Protein AF-A0A7X7SLZ9-F1 (afdb_monomer_lite)

pLDDT: mean 95.93, std 3.53, range [76.62, 98.81]

Radius of gyration: 12.97 Å; chains: 1; bounding box: 34×22×33 Å

Foldseek 3Di:
DAEAEEEEEDCPPVNVVVQVCCVVCQVVCCVVPVYRYHYQAYADDPPDDDPPDDVVRYDVDLVVQLPPPSHQEYEYEPDDDPPRVVSCVSNVVSNHHYHYPD

Secondary structure (DSSP, 8-state):
--EEEEEEE--SHHHHHHHHHHHHTHHHHHHHHSSEEEEEEEE--TT---TTS-GGGEES-THHHHS-TTEEEEEE---SSTTHHHHHHHHHHTT-EEEE--

Structure (mmCIF, N/CA/C/O backbone):
data_AF-A0A7X7SLZ9-F1
#
_entry.id   AF-A0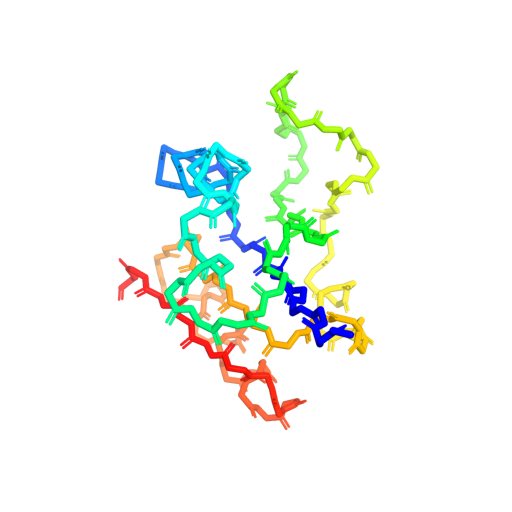A7X7SLZ9-F1
#
loop_
_atom_site.group_PDB
_atom_site.id
_atom_site.type_symbol
_atom_site.label_atom_id
_atom_site.label_alt_id
_atom_site.label_comp_id
_atom_site.label_asym_id
_atom_site.label_entity_id
_atom_site.label_seq_id
_atom_site.pdbx_PDB_ins_code
_atom_site.Cartn_x
_atom_site.Cartn_y
_atom_site.Cartn_z
_atom_site.occupancy
_atom_site.B_iso_or_equiv
_atom_site.auth_seq_id
_atom_site.auth_comp_id
_atom_site.auth_asym_id
_atom_site.auth_atom_id
_atom_site.pdbx_PDB_model_num
ATOM 1 N N . MET A 1 1 ? -17.673 -7.960 11.833 1.00 76.62 1 MET A N 1
ATOM 2 C CA . MET A 1 1 ? -17.260 -6.597 11.454 1.00 76.62 1 MET A CA 1
ATOM 3 C C . MET A 1 1 ? -16.524 -6.708 10.137 1.00 76.62 1 MET A C 1
ATOM 5 O O . MET A 1 1 ? -15.720 -7.623 10.003 1.00 76.62 1 MET A O 1
ATOM 9 N N . GLU A 1 2 ? -16.880 -5.891 9.154 1.00 92.06 2 GLU A N 1
ATOM 10 C CA . GLU A 1 2 ? -16.269 -5.944 7.823 1.00 92.06 2 GLU A CA 1
ATOM 11 C C . GLU A 1 2 ? -14.831 -5.413 7.900 1.00 92.06 2 GLU A C 1
ATOM 13 O O . GLU A 1 2 ? -14.605 -4.340 8.465 1.00 92.06 2 GLU A O 1
ATOM 18 N N . ARG A 1 3 ? -13.871 -6.177 7.368 1.00 95.62 3 ARG A N 1
ATOM 19 C CA . ARG A 1 3 ? -12.470 -5.757 7.262 1.00 95.62 3 ARG A CA 1
ATOM 20 C C . ARG A 1 3 ? -12.184 -5.327 5.830 1.00 95.62 3 ARG A C 1
ATOM 22 O O . ARG A 1 3 ? -12.547 -6.043 4.901 1.00 95.62 3 ARG A O 1
ATOM 29 N N . VAL A 1 4 ? -11.511 -4.197 5.663 1.00 97.75 4 VAL A N 1
ATOM 30 C CA . VAL A 1 4 ? -11.185 -3.611 4.359 1.00 97.75 4 VAL A CA 1
ATOM 31 C C . VAL A 1 4 ? -9.670 -3.550 4.222 1.00 97.75 4 VAL A C 1
ATOM 33 O O . VAL A 1 4 ? -9.014 -2.741 4.878 1.00 97.75 4 VAL A O 1
ATOM 36 N N . GLY A 1 5 ? -9.107 -4.426 3.389 1.00 98.19 5 GLY A N 1
ATOM 37 C CA . GLY A 1 5 ? -7.673 -4.433 3.122 1.00 98.19 5 GLY A CA 1
ATOM 38 C C . GLY A 1 5 ? -7.277 -3.366 2.105 1.00 98.19 5 GLY A C 1
ATOM 39 O O . GLY A 1 5 ? -7.933 -3.195 1.071 1.00 98.19 5 GLY A O 1
ATOM 40 N N . VAL A 1 6 ? -6.177 -2.679 2.408 1.00 98.69 6 VAL A N 1
ATOM 41 C CA . VAL A 1 6 ? -5.559 -1.657 1.561 1.00 98.69 6 VAL A CA 1
ATOM 42 C C . VAL A 1 6 ? -4.257 -2.190 0.964 1.00 98.69 6 VAL A C 1
ATOM 44 O O . VAL A 1 6 ? -3.369 -2.636 1.696 1.00 98.69 6 VAL A O 1
ATOM 47 N N . GLY A 1 7 ? -4.142 -2.124 -0.360 1.00 98.69 7 GLY A N 1
ATOM 48 C CA . GLY A 1 7 ? -2.892 -2.293 -1.096 1.00 98.69 7 GLY A CA 1
ATOM 49 C C . GLY A 1 7 ? -2.291 -0.929 -1.410 1.00 98.69 7 GLY A C 1
ATOM 50 O O . GLY A 1 7 ? -2.963 -0.090 -2.003 1.00 98.69 7 GLY A O 1
ATOM 51 N N . LEU A 1 8 ? -1.048 -0.691 -1.007 1.00 98.56 8 LEU A N 1
ATOM 52 C CA . LEU A 1 8 ? -0.347 0.574 -1.220 1.00 98.56 8 LEU A CA 1
ATOM 53 C C . LEU A 1 8 ? 0.685 0.414 -2.340 1.00 98.56 8 LEU A C 1
ATOM 55 O O . LEU A 1 8 ? 1.527 -0.477 -2.258 1.00 98.56 8 LEU A O 1
ATOM 59 N N . LEU A 1 9 ? 0.641 1.260 -3.367 1.00 98.31 9 LEU A N 1
ATOM 60 C CA . LEU A 1 9 ? 1.653 1.309 -4.424 1.00 98.31 9 LEU A CA 1
ATOM 61 C C . LEU A 1 9 ? 2.585 2.488 -4.146 1.00 98.31 9 LEU A C 1
ATOM 63 O O . LEU A 1 9 ? 2.156 3.637 -4.245 1.00 98.31 9 LEU A O 1
ATOM 67 N N . GLY A 1 10 ? 3.843 2.200 -3.819 1.00 96.81 10 GLY A N 1
ATOM 68 C CA . GLY A 1 10 ? 4.851 3.194 -3.459 1.00 96.81 10 GLY A CA 1
ATOM 69 C C . GLY A 1 10 ? 4.841 3.552 -1.972 1.00 96.81 10 GLY A C 1
ATOM 70 O O . GLY A 1 10 ? 3.815 3.913 -1.392 1.00 96.81 10 GLY A O 1
ATOM 71 N N . HIS A 1 11 ? 6.018 3.499 -1.350 1.00 96.56 11 HIS A N 1
ATOM 72 C CA . HIS A 1 11 ? 6.231 3.793 0.065 1.00 96.56 11 HIS A CA 1
ATOM 73 C C . HIS A 1 11 ? 7.322 4.860 0.272 1.00 96.56 11 HIS A C 1
ATOM 75 O O . HIS A 1 11 ? 8.189 4.779 1.147 1.00 96.56 11 HIS A O 1
ATOM 81 N N . GLY A 1 12 ? 7.243 5.926 -0.529 1.00 93.56 12 GLY A N 1
ATOM 82 C CA . GLY A 1 12 ? 8.008 7.156 -0.322 1.00 93.56 12 GLY A CA 1
ATOM 83 C C . GLY A 1 12 ? 7.464 8.005 0.837 1.00 93.56 12 GLY A C 1
ATOM 84 O O . GLY A 1 12 ? 6.797 7.516 1.752 1.00 93.56 12 GLY A O 1
ATOM 85 N N . THR A 1 13 ? 7.700 9.316 0.797 1.00 94.44 13 THR A N 1
ATOM 86 C CA . THR A 1 13 ? 7.274 10.245 1.863 1.00 94.44 13 THR A CA 1
ATOM 87 C C . THR A 1 13 ? 5.766 10.211 2.122 1.00 94.44 13 THR A C 1
ATOM 89 O O . THR A 1 13 ? 5.337 10.156 3.270 1.00 94.44 13 THR A O 1
ATOM 92 N N . VAL A 1 14 ? 4.945 10.220 1.067 1.00 96.69 14 VAL A N 1
ATOM 93 C CA . VAL A 1 14 ? 3.481 10.177 1.222 1.00 96.69 14 VAL A CA 1
ATOM 94 C C . VAL A 1 14 ? 3.022 8.780 1.644 1.00 96.69 14 VAL A C 1
ATOM 96 O O . VAL A 1 14 ? 2.255 8.661 2.595 1.00 96.69 14 VAL A O 1
ATOM 99 N N . GLY A 1 15 ? 3.530 7.725 0.998 1.00 96.75 15 GLY A N 1
ATOM 100 C CA . GLY A 1 15 ? 3.151 6.341 1.304 1.00 96.75 15 GLY A CA 1
ATOM 101 C C . GLY A 1 15 ? 3.453 5.929 2.745 1.00 96.75 15 GLY A C 1
ATOM 102 O O . GLY A 1 15 ? 2.592 5.351 3.403 1.00 96.75 15 GLY A O 1
ATOM 103 N N . SER A 1 16 ? 4.616 6.316 3.274 1.00 95.94 16 SER A N 1
ATOM 104 C CA . SER A 1 16 ? 4.971 6.111 4.689 1.00 95.94 16 SER A CA 1
ATOM 105 C C . SER A 1 16 ? 4.075 6.881 5.660 1.00 95.94 16 SER A C 1
ATOM 107 O O . SER A 1 16 ? 3.688 6.357 6.705 1.00 95.94 16 SER A O 1
ATOM 109 N N . GLY A 1 17 ? 3.684 8.109 5.310 1.00 97.00 17 GLY A N 1
ATOM 110 C CA . GLY A 1 17 ? 2.694 8.861 6.078 1.00 97.00 17 GLY A CA 1
ATOM 111 C C . GLY A 1 17 ? 1.345 8.142 6.124 1.00 97.00 17 GLY A C 1
ATOM 112 O O . GLY A 1 17 ? 0.764 7.989 7.197 1.00 97.00 17 GLY A O 1
ATOM 113 N N . VAL A 1 18 ? 0.878 7.641 4.977 1.00 96.75 18 VAL A N 1
ATOM 114 C CA . VAL A 1 18 ? -0.381 6.890 4.867 1.00 96.75 18 VAL A CA 1
ATOM 115 C C . VAL A 1 18 ? -0.322 5.583 5.661 1.00 96.75 18 VAL A C 1
ATOM 117 O O . VAL A 1 18 ? -1.218 5.330 6.462 1.00 96.75 18 VAL A O 1
ATOM 120 N N . SER A 1 19 ? 0.724 4.766 5.496 1.00 95.56 19 SER A N 1
ATOM 121 C CA . SER A 1 19 ? 0.860 3.478 6.195 1.00 95.56 19 SER A CA 1
ATOM 122 C C . SER A 1 19 ? 0.924 3.650 7.715 1.00 95.56 19 SER A C 1
ATOM 124 O O . SER A 1 19 ? 0.321 2.875 8.464 1.00 95.56 19 SER A O 1
ATOM 126 N N . LYS A 1 20 ? 1.606 4.700 8.185 1.00 95.56 20 LYS A N 1
ATOM 127 C CA . LYS A 1 20 ? 1.659 5.076 9.597 1.00 95.56 20 LYS A CA 1
ATOM 128 C C . LYS A 1 20 ? 0.291 5.512 10.121 1.00 95.56 20 LYS A C 1
ATOM 130 O O . LYS A 1 20 ? -0.189 4.912 11.081 1.00 95.56 20 LYS A O 1
ATOM 135 N N . LEU A 1 21 ? -0.343 6.498 9.484 1.00 95.81 21 LEU A N 1
ATOM 136 C CA . LEU A 1 21 ? -1.630 7.043 9.931 1.00 95.81 21 LEU A CA 1
ATOM 137 C C . LEU A 1 21 ? -2.746 5.997 9.889 1.00 95.81 21 LEU A C 1
ATOM 139 O O . LEU A 1 21 ? -3.587 5.977 10.779 1.00 95.81 21 LEU A O 1
ATOM 143 N N . LEU A 1 22 ? -2.730 5.083 8.915 1.00 95.19 22 LEU A N 1
ATOM 144 C CA . LEU A 1 22 ? -3.719 4.007 8.841 1.00 95.19 22 LEU A CA 1
ATOM 145 C C . LEU A 1 22 ? -3.664 3.087 10.071 1.00 95.19 22 LEU A C 1
ATOM 147 O O . LEU A 1 22 ? -4.701 2.621 10.531 1.00 95.19 22 LEU A O 1
ATOM 151 N N . ARG A 1 23 ? -2.465 2.847 10.623 1.00 93.44 23 ARG A N 1
ATOM 152 C CA . ARG A 1 23 ? -2.287 2.072 11.862 1.00 93.44 23 ARG A CA 1
ATOM 153 C C . ARG A 1 23 ? -2.634 2.892 13.103 1.00 93.44 23 ARG A C 1
ATOM 155 O O . ARG A 1 23 ? -3.312 2.383 13.986 1.00 93.44 23 ARG A O 1
ATOM 162 N N . GLU A 1 24 ? -2.160 4.134 13.180 1.00 95.69 24 GLU A N 1
ATOM 163 C CA . GLU A 1 24 ? -2.335 4.993 14.362 1.00 95.69 24 GLU A CA 1
ATOM 164 C C . GLU A 1 24 ? -3.789 5.446 14.556 1.00 95.69 24 GLU A C 1
ATOM 166 O O . GLU A 1 24 ? -4.257 5.523 15.688 1.00 95.69 24 GLU A O 1
ATOM 171 N N . SER A 1 25 ? -4.522 5.684 13.467 1.00 95.81 25 SER A N 1
ATOM 172 C CA . SER A 1 25 ? -5.918 6.138 13.486 1.00 95.81 25 SER A CA 1
ATOM 173 C C . SER A 1 25 ? -6.927 5.007 13.256 1.00 95.81 25 SER A C 1
ATOM 175 O O . SER A 1 25 ? -8.088 5.284 12.954 1.00 95.81 25 SER A O 1
ATOM 177 N N . ALA A 1 26 ? -6.527 3.736 13.384 1.00 94.12 26 ALA A N 1
ATOM 178 C CA . ALA A 1 26 ? -7.400 2.591 13.104 1.00 94.12 26 ALA A CA 1
ATOM 179 C C . ALA A 1 26 ? -8.712 2.635 13.914 1.00 94.12 26 ALA A C 1
ATOM 181 O O . ALA A 1 26 ? -9.788 2.425 13.355 1.00 94.12 26 ALA A O 1
ATOM 182 N N . GLU A 1 27 ? -8.641 2.987 15.203 1.00 95.75 27 GLU A N 1
ATOM 183 C CA . GLU A 1 27 ? -9.820 3.123 16.073 1.00 95.75 27 GLU A CA 1
ATOM 184 C C . GLU A 1 27 ? -10.744 4.271 15.635 1.00 95.75 27 GLU A C 1
ATOM 186 O O . GLU A 1 27 ? -11.966 4.119 15.615 1.00 95.75 27 GLU A O 1
ATOM 191 N N . GLU A 1 28 ? -10.182 5.416 15.239 1.00 97.38 28 GLU A N 1
ATOM 192 C CA . GLU A 1 28 ? -10.956 6.574 14.774 1.00 97.38 28 GLU A CA 1
ATOM 193 C C . GLU A 1 28 ? -11.651 6.283 13.440 1.00 97.38 28 GLU A C 1
ATOM 195 O O . GLU A 1 28 ? -12.835 6.581 13.267 1.00 97.38 28 GLU A O 1
ATOM 200 N N . ILE A 1 29 ? -10.935 5.647 12.508 1.00 96.12 29 ILE A N 1
ATOM 201 C CA . ILE A 1 29 ? -11.479 5.203 11.221 1.00 96.12 29 ILE A CA 1
ATOM 202 C C . ILE A 1 29 ? -12.613 4.206 11.457 1.00 96.12 29 ILE A C 1
ATOM 204 O O . ILE A 1 29 ? -13.674 4.312 10.837 1.00 96.12 29 ILE A O 1
ATOM 208 N N . GLN A 1 30 ? -1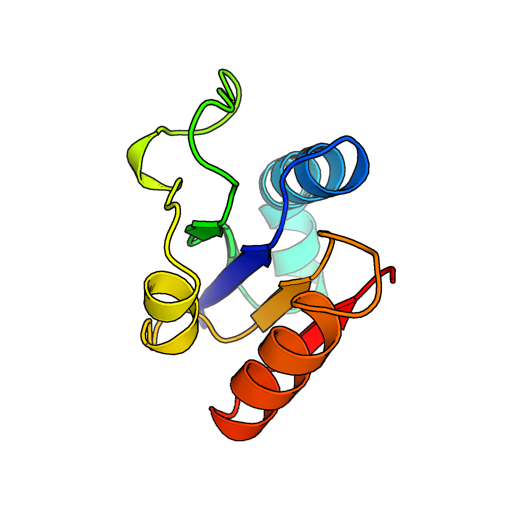2.420 3.266 12.379 1.00 96.19 30 GLN A N 1
ATOM 209 C CA . GLN A 1 30 ? -13.436 2.293 12.750 1.00 96.19 30 GLN A CA 1
ATOM 210 C C . GLN A 1 30 ? -14.672 2.961 13.354 1.00 96.19 30 GLN A C 1
ATOM 212 O O . GLN A 1 30 ? -15.789 2.626 12.962 1.00 96.19 30 GLN A O 1
ATOM 217 N N . LEU A 1 31 ? -14.499 3.925 14.259 1.00 97.00 31 LEU A N 1
ATOM 218 C CA . LEU A 1 31 ? -15.610 4.665 14.858 1.00 97.00 31 LEU A CA 1
ATOM 219 C C . LEU A 1 31 ? -16.395 5.463 13.806 1.00 97.00 31 LEU A C 1
ATOM 221 O O . LEU A 1 31 ? -17.623 5.508 13.856 1.00 97.00 31 LEU A O 1
ATOM 225 N N . ALA A 1 32 ? -15.696 6.067 12.843 1.00 96.81 32 ALA A N 1
ATOM 226 C CA . ALA A 1 32 ? -16.303 6.894 11.805 1.00 96.81 32 ALA A CA 1
ATOM 227 C C . ALA A 1 32 ? -16.998 6.081 10.701 1.00 96.81 32 ALA A C 1
ATOM 229 O O . ALA A 1 32 ? -18.016 6.514 10.162 1.00 96.81 32 ALA A O 1
ATOM 230 N N . THR A 1 33 ? -16.450 4.919 10.337 1.00 95.56 33 THR A N 1
ATOM 231 C CA . THR A 1 33 ? -16.896 4.143 9.163 1.00 95.56 33 THR A CA 1
ATOM 232 C C . THR A 1 33 ? -17.619 2.845 9.513 1.00 95.56 33 THR A C 1
ATOM 234 O O . THR A 1 33 ? -18.286 2.265 8.658 1.00 95.56 33 THR A O 1
ATOM 237 N N . GLY A 1 34 ? -17.478 2.357 10.748 1.00 96.75 34 GLY A N 1
ATOM 238 C CA . GLY A 1 34 ? -17.926 1.027 11.164 1.00 96.75 34 GLY A CA 1
ATOM 239 C C . GLY A 1 34 ? -17.094 -0.130 10.590 1.00 96.75 34 GLY A C 1
ATOM 240 O O . GLY A 1 34 ? -17.503 -1.287 10.725 1.00 96.75 34 GLY A O 1
ATOM 241 N N . LYS A 1 35 ? -15.955 0.155 9.941 1.00 96.62 35 LYS A N 1
ATOM 242 C CA . LYS A 1 35 ? -15.103 -0.832 9.260 1.00 96.62 35 LYS A CA 1
ATOM 243 C C . LYS A 1 35 ? -13.704 -0.889 9.866 1.00 96.62 35 LYS A C 1
ATOM 245 O O . LYS A 1 35 ? -13.149 0.131 10.255 1.00 96.62 35 LYS A O 1
ATOM 250 N N . ASP A 1 36 ? -13.120 -2.084 9.893 1.00 96.12 36 ASP A N 1
ATOM 251 C CA . ASP A 1 36 ? -11.708 -2.280 10.243 1.00 96.12 36 ASP A CA 1
ATOM 252 C C . ASP A 1 36 ? -10.855 -2.146 8.973 1.00 96.12 36 ASP A C 1
ATOM 254 O O . ASP A 1 36 ? -10.794 -3.069 8.156 1.00 96.12 36 ASP A O 1
ATOM 258 N N . VAL A 1 37 ? -10.263 -0.970 8.764 1.00 96.94 37 VAL A N 1
ATOM 259 C CA . VAL A 1 37 ? -9.423 -0.681 7.594 1.00 96.94 37 VAL A CA 1
ATOM 260 C C . VAL A 1 37 ? -7.964 -0.918 7.957 1.00 96.94 37 VAL A C 1
ATOM 262 O O . VAL A 1 37 ? -7.462 -0.338 8.914 1.00 96.94 37 VAL A O 1
ATOM 265 N N . TYR A 1 38 ? -7.267 -1.749 7.183 1.00 96.31 38 TYR A N 1
ATOM 266 C CA . TYR A 1 38 ? -5.908 -2.165 7.524 1.00 96.31 38 TYR A CA 1
ATOM 267 C C . TYR A 1 38 ? -4.999 -2.261 6.298 1.00 96.31 38 TYR A C 1
ATOM 269 O O . TYR A 1 38 ? -5.438 -2.548 5.182 1.00 96.31 38 TYR A O 1
ATOM 277 N N . LEU A 1 39 ? -3.700 -2.046 6.518 1.00 97.50 39 LEU A N 1
ATOM 278 C CA . LEU A 1 39 ? -2.680 -2.217 5.488 1.00 97.50 39 LEU A CA 1
ATOM 279 C C . LEU A 1 39 ? -2.446 -3.711 5.242 1.00 97.50 39 LEU A C 1
ATOM 281 O O . LEU A 1 39 ? -2.038 -4.433 6.152 1.00 97.50 39 LEU A O 1
ATOM 285 N N . ARG A 1 40 ? -2.706 -4.171 4.016 1.00 97.75 40 ARG A N 1
ATOM 286 C CA . ARG A 1 40 ? -2.582 -5.582 3.627 1.00 97.75 40 ARG A CA 1
ATOM 287 C C . ARG A 1 40 ? -1.281 -5.863 2.886 1.00 97.75 40 ARG A C 1
ATOM 289 O O . ARG A 1 40 ? -0.626 -6.860 3.176 1.00 97.75 40 ARG A O 1
ATOM 296 N N . ARG A 1 41 ? -0.916 -4.996 1.941 1.00 98.12 41 ARG A N 1
ATOM 297 C CA . ARG A 1 41 ? 0.300 -5.118 1.129 1.00 98.12 41 ARG A CA 1
ATOM 298 C C . ARG A 1 41 ? 0.848 -3.752 0.746 1.00 98.12 41 ARG A C 1
ATOM 300 O O . ARG A 1 41 ? 0.090 -2.796 0.589 1.00 98.12 41 ARG A O 1
ATOM 307 N N . VAL A 1 42 ? 2.160 -3.698 0.559 1.00 98.19 42 VAL A N 1
ATOM 308 C CA . VAL A 1 42 ? 2.893 -2.550 0.025 1.00 98.19 42 VAL A CA 1
ATOM 309 C C .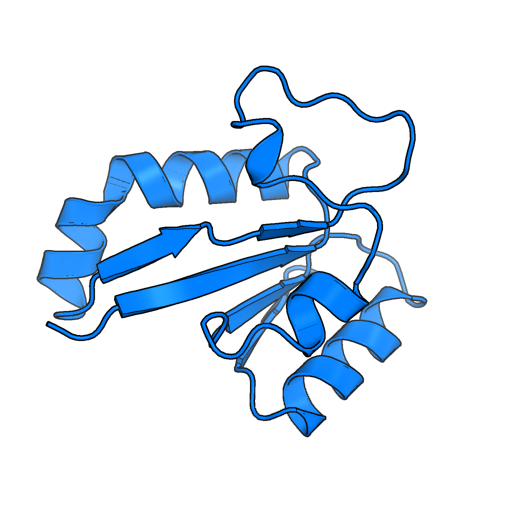 V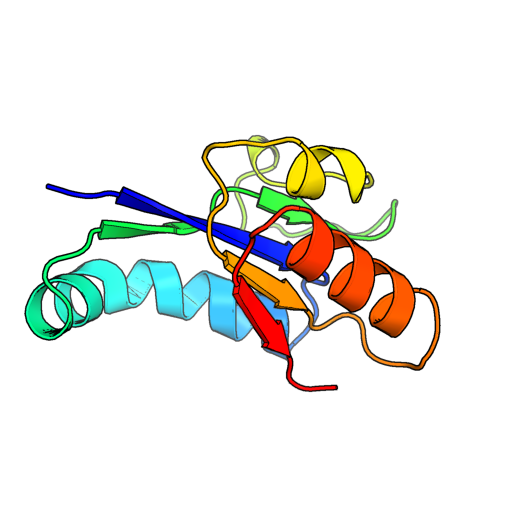AL A 1 42 ? 3.720 -3.037 -1.158 1.00 98.19 42 VAL A C 1
ATOM 311 O O . VAL A 1 42 ? 4.571 -3.904 -0.984 1.00 98.19 42 VAL A O 1
ATOM 314 N N . CYS A 1 43 ? 3.460 -2.504 -2.348 1.00 97.88 43 CYS A N 1
ATOM 315 C CA . CYS A 1 43 ? 4.273 -2.746 -3.533 1.00 97.88 43 CYS A CA 1
ATOM 316 C C . CYS A 1 43 ? 5.330 -1.649 -3.646 1.00 97.88 43 CYS A C 1
ATOM 318 O O . CYS A 1 43 ? 4.983 -0.468 -3.725 1.00 97.88 43 CYS A O 1
ATOM 320 N N . GLU A 1 44 ? 6.599 -2.039 -3.678 1.00 95.69 44 GLU A N 1
ATOM 321 C CA . GLU A 1 44 ? 7.738 -1.136 -3.823 1.00 95.69 44 GLU A CA 1
ATOM 322 C C . GLU A 1 44 ? 8.759 -1.705 -4.812 1.00 95.69 44 GLU A C 1
ATOM 324 O O . GLU A 1 44 ? 8.824 -2.911 -5.041 1.00 95.69 44 GLU A O 1
ATOM 329 N N . LEU A 1 45 ? 9.570 -0.835 -5.408 1.00 92.69 45 LEU A N 1
ATOM 330 C CA . LEU A 1 45 ? 10.677 -1.262 -6.250 1.00 92.69 45 LEU A CA 1
ATOM 331 C C . LEU A 1 45 ? 11.703 -2.115 -5.470 1.00 92.69 45 LEU A C 1
ATOM 333 O O . LEU A 1 45 ? 11.986 -1.855 -4.294 1.00 92.69 45 LEU A O 1
ATOM 337 N N . PRO A 1 46 ? 12.347 -3.096 -6.129 1.00 89.88 46 PRO A N 1
ATOM 338 C CA . PRO A 1 46 ? 13.437 -3.851 -5.526 1.00 89.88 46 PRO A CA 1
ATOM 339 C C . PRO A 1 46 ? 14.573 -2.947 -5.028 1.00 89.88 46 PRO A C 1
ATOM 341 O O . PRO A 1 46 ? 14.954 -1.975 -5.680 1.00 89.88 46 PRO A O 1
ATOM 344 N N . GLY A 1 47 ? 15.162 -3.306 -3.885 1.00 86.56 47 GLY A N 1
ATOM 345 C CA . GLY A 1 47 ? 16.313 -2.602 -3.304 1.00 86.56 47 GLY A CA 1
ATOM 346 C C . GLY A 1 47 ? 15.961 -1.479 -2.325 1.00 86.56 47 GLY A C 1
ATOM 347 O O . GLY A 1 47 ? 16.857 -0.967 -1.653 1.00 86.56 47 GLY A O 1
ATOM 348 N N . TYR A 1 48 ? 14.681 -1.136 -2.183 1.00 87.81 48 TYR A N 1
ATOM 349 C CA . TYR A 1 48 ? 14.206 -0.259 -1.117 1.00 87.81 48 TYR A CA 1
ATOM 350 C C . TYR A 1 48 ? 13.994 -1.049 0.178 1.00 87.81 48 TYR A C 1
ATOM 352 O O . TYR A 1 48 ? 13.612 -2.219 0.166 1.00 87.81 48 TYR A O 1
ATOM 360 N N . THR A 1 49 ? 14.278 -0.413 1.316 1.00 86.25 49 THR A N 1
ATOM 361 C CA . THR A 1 49 ? 14.072 -1.003 2.645 1.00 86.25 49 THR A CA 1
ATOM 362 C C . THR A 1 49 ? 13.228 -0.073 3.508 1.00 86.25 49 THR A C 1
ATOM 364 O O . THR A 1 49 ? 13.451 1.137 3.530 1.00 86.25 49 THR A O 1
ATOM 367 N N . HIS A 1 50 ? 12.264 -0.652 4.227 1.00 89.62 50 HIS A N 1
ATOM 368 C CA . HIS A 1 50 ? 11.310 0.069 5.072 1.00 89.62 50 HIS A CA 1
ATOM 369 C C . HIS A 1 50 ? 11.355 -0.504 6.492 1.00 89.62 50 HIS A C 1
ATOM 371 O O . HIS A 1 50 ? 10.627 -1.450 6.793 1.00 89.62 50 HIS A O 1
ATOM 377 N N . PRO A 1 51 ? 12.245 -0.001 7.367 1.00 87.25 51 PRO A N 1
ATOM 378 C CA . PRO A 1 51 ? 12.428 -0.547 8.717 1.00 87.25 51 PRO A CA 1
ATOM 379 C C . PRO A 1 51 ? 11.199 -0.367 9.627 1.00 87.25 51 PRO A C 1
ATOM 381 O O . PRO A 1 51 ? 11.109 -0.988 10.681 1.00 87.25 51 PRO A O 1
ATOM 384 N N . ASP A 1 52 ? 10.266 0.497 9.235 1.00 87.38 52 ASP A N 1
ATOM 385 C CA . ASP A 1 52 ? 9.005 0.824 9.899 1.00 87.38 52 ASP A CA 1
ATOM 386 C C . ASP A 1 52 ? 7.814 -0.056 9.461 1.00 87.38 52 ASP A C 1
ATOM 388 O O . ASP A 1 52 ? 6.701 0.072 10.000 1.00 87.38 52 ASP A O 1
ATOM 392 N N . LEU A 1 53 ? 8.048 -0.969 8.513 1.00 91.69 53 LEU A N 1
ATOM 393 C CA . LEU A 1 53 ? 7.098 -1.974 8.053 1.00 91.69 53 LEU A CA 1
ATOM 394 C C . LEU A 1 53 ? 7.533 -3.387 8.435 1.00 91.69 53 LEU A C 1
ATOM 396 O O . LEU A 1 53 ? 8.718 -3.706 8.498 1.00 91.69 53 LEU A O 1
ATOM 400 N N . ASP A 1 54 ? 6.544 -4.261 8.615 1.00 92.88 54 ASP A N 1
ATOM 401 C CA . ASP A 1 54 ? 6.784 -5.700 8.598 1.00 92.88 54 ASP A CA 1
ATOM 402 C C . ASP A 1 54 ? 7.206 -6.110 7.171 1.00 92.88 54 ASP A C 1
ATOM 404 O O . ASP A 1 54 ? 6.434 -5.880 6.230 1.00 92.88 54 ASP A O 1
ATOM 408 N N . PRO A 1 55 ? 8.393 -6.723 6.979 1.00 92.31 55 PRO A N 1
ATOM 409 C CA . PRO A 1 55 ? 8.841 -7.192 5.670 1.00 92.31 55 PRO A CA 1
ATOM 410 C C . PRO A 1 55 ? 7.844 -8.126 4.975 1.00 92.31 55 PRO A C 1
ATOM 412 O O . PRO A 1 55 ? 7.805 -8.161 3.749 1.00 92.31 55 PRO A O 1
ATOM 415 N N . ALA A 1 56 ? 7.005 -8.849 5.728 1.00 93.81 56 ALA A N 1
ATOM 416 C CA . ALA A 1 56 ? 5.975 -9.723 5.168 1.00 93.81 56 ALA A CA 1
ATOM 417 C C . ALA A 1 56 ? 4.878 -8.965 4.394 1.00 93.81 56 ALA A C 1
ATOM 419 O O . ALA A 1 56 ? 4.184 -9.563 3.570 1.00 93.81 56 ALA A O 1
ATOM 420 N N . LEU A 1 57 ? 4.715 -7.659 4.633 1.00 95.50 57 LEU A N 1
ATOM 421 C CA . LEU A 1 57 ? 3.768 -6.812 3.903 1.00 95.50 57 LEU A CA 1
ATOM 422 C C . LEU A 1 57 ? 4.327 -6.336 2.559 1.00 95.50 57 LEU A C 1
ATOM 424 O O . LEU A 1 57 ? 3.549 -5.966 1.679 1.00 95.50 57 LEU A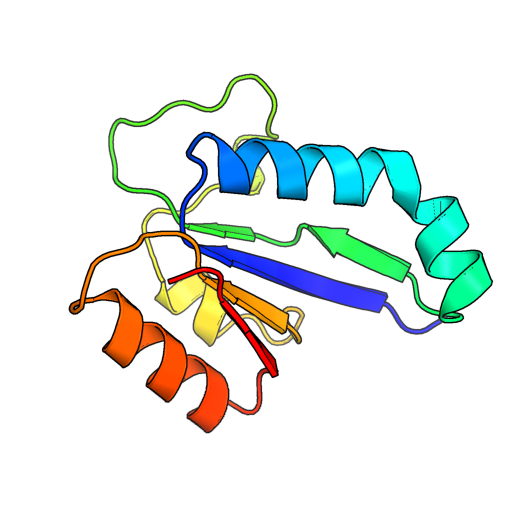 O 1
ATOM 428 N N . VAL A 1 58 ? 5.649 -6.344 2.382 1.00 97.12 58 VAL A N 1
ATOM 429 C CA . VAL A 1 58 ? 6.308 -5.764 1.209 1.00 97.12 58 VAL A CA 1
ATOM 430 C C . VAL A 1 58 ? 6.380 -6.788 0.075 1.00 97.12 58 VAL A C 1
ATOM 432 O O . VAL A 1 58 ? 6.646 -7.971 0.292 1.00 97.12 58 VAL A O 1
ATOM 435 N N . THR A 1 59 ? 6.097 -6.337 -1.138 1.00 97.25 59 THR A N 1
ATOM 436 C CA . THR A 1 59 ? 6.237 -7.086 -2.391 1.00 97.25 59 THR A CA 1
ATOM 437 C C . THR A 1 59 ? 6.811 -6.164 -3.466 1.00 97.25 59 THR A C 1
ATOM 439 O O . THR A 1 59 ? 6.688 -4.945 -3.364 1.00 97.25 59 THR A O 1
ATOM 442 N N . ASP A 1 60 ? 7.438 -6.734 -4.487 1.00 96.69 60 ASP A N 1
ATOM 443 C CA . ASP A 1 60 ? 7.861 -6.045 -5.710 1.00 96.69 60 ASP A CA 1
ATOM 444 C C . ASP A 1 60 ? 6.931 -6.327 -6.905 1.00 96.69 60 ASP A C 1
ATOM 446 O O . ASP A 1 60 ? 7.166 -5.856 -8.020 1.00 96.69 60 ASP A O 1
ATOM 450 N N . SER A 1 61 ? 5.843 -7.065 -6.669 1.00 97.31 61 SER A N 1
ATOM 451 C CA . SER A 1 61 ? 4.866 -7.483 -7.668 1.00 97.31 61 SER A CA 1
ATOM 452 C C . SER A 1 61 ? 3.532 -6.766 -7.453 1.00 97.31 61 SER A C 1
ATOM 454 O O . SER A 1 61 ? 2.826 -6.999 -6.471 1.00 97.31 61 SER A O 1
ATOM 456 N N . PHE A 1 62 ? 3.128 -5.930 -8.417 1.00 98.12 62 PHE A N 1
ATOM 457 C CA . PHE A 1 62 ? 1.773 -5.360 -8.440 1.00 98.12 62 PHE A CA 1
ATOM 458 C C . PHE A 1 62 ? 0.694 -6.452 -8.516 1.00 98.12 62 PHE A C 1
ATOM 460 O O . PHE A 1 62 ? -0.405 -6.274 -7.987 1.00 98.12 62 PHE A O 1
ATOM 467 N N . GLN A 1 63 ? 1.010 -7.601 -9.122 1.00 98.31 63 GLN A N 1
ATOM 468 C CA . GLN A 1 63 ? 0.067 -8.707 -9.258 1.00 98.31 63 GLN A CA 1
ATOM 469 C C . GLN A 1 63 ? -0.374 -9.252 -7.895 1.00 98.31 63 GLN A C 1
ATOM 471 O O . GLN A 1 63 ? -1.549 -9.558 -7.713 1.00 98.31 63 GLN A O 1
ATOM 476 N N . ASP A 1 64 ? 0.520 -9.245 -6.904 1.00 98.44 64 ASP A N 1
ATOM 477 C CA . ASP A 1 64 ? 0.212 -9.657 -5.531 1.00 98.44 64 ASP A CA 1
ATOM 478 C C . ASP A 1 64 ? -0.842 -8.749 -4.876 1.00 98.44 64 ASP A C 1
ATOM 480 O O . ASP A 1 64 ? -1.512 -9.159 -3.931 1.00 98.44 64 ASP A O 1
ATOM 484 N N . ILE A 1 65 ? -0.989 -7.508 -5.355 1.00 98.56 65 ILE A N 1
ATOM 485 C CA . ILE A 1 65 ? -2.040 -6.583 -4.919 1.00 98.56 65 ILE A CA 1
ATOM 486 C C . ILE A 1 65 ? -3.311 -6.762 -5.751 1.00 98.56 65 ILE A C 1
ATOM 488 O O . ILE A 1 65 ? -4.424 -6.737 -5.214 1.00 98.56 65 ILE A O 1
ATOM 492 N N . LEU A 1 66 ? -3.156 -6.927 -7.065 1.00 98.62 66 LEU A N 1
ATOM 493 C CA . LEU A 1 66 ? -4.271 -7.055 -7.995 1.00 98.62 66 LEU A CA 1
ATOM 494 C C . LEU A 1 66 ? -5.081 -8.340 -7.752 1.00 98.62 66 LEU A C 1
ATOM 496 O O . LEU A 1 66 ? -6.309 -8.305 -7.809 1.00 98.62 66 LEU A O 1
ATOM 500 N N . GLU A 1 67 ? -4.412 -9.447 -7.438 1.00 98.31 67 GLU A N 1
ATOM 501 C CA . GLU A 1 67 ? -5.040 -10.761 -7.250 1.00 98.31 67 GLU A CA 1
ATOM 502 C C . GLU A 1 67 ? -5.471 -11.042 -5.805 1.00 98.31 67 GLU A C 1
ATOM 504 O O . GLU A 1 67 ? -6.274 -11.945 -5.580 1.00 98.31 67 GLU A O 1
ATOM 509 N N . ASP A 1 68 ? -4.996 -10.281 -4.811 1.00 98.38 68 ASP A N 1
ATOM 510 C CA . ASP A 1 68 ? -5.405 -10.499 -3.418 1.00 98.38 68 ASP A CA 1
ATOM 511 C C . ASP A 1 68 ? -6.852 -10.025 -3.209 1.00 98.38 68 ASP A C 1
ATOM 513 O O . ASP A 1 68 ? -7.142 -8.826 -3.138 1.00 98.38 68 ASP A O 1
ATOM 517 N N . GLU A 1 69 ? -7.776 -10.982 -3.097 1.00 97.56 69 GLU A N 1
ATOM 518 C CA . GLU A 1 69 ? -9.201 -10.749 -2.828 1.00 97.56 69 GLU A CA 1
ATOM 519 C C . GLU A 1 69 ? -9.454 -10.043 -1.485 1.00 97.56 69 GLU A C 1
ATOM 521 O O . GLU A 1 69 ? -10.512 -9.446 -1.289 1.00 97.56 69 GLU A O 1
ATOM 526 N N . GLN A 1 70 ? -8.489 -10.055 -0.557 1.00 97.81 70 GLN A N 1
ATOM 527 C CA . GLN A 1 70 ? -8.583 -9.317 0.707 1.00 97.81 70 GLN A CA 1
ATOM 528 C C . GLN A 1 70 ? -8.301 -7.820 0.532 1.00 97.81 70 GLN A C 1
ATOM 530 O O . GLN A 1 70 ? -8.557 -7.042 1.455 1.00 97.81 70 GLN A O 1
ATOM 535 N N . ILE A 1 71 ? -7.789 -7.403 -0.632 1.00 98.62 71 ILE A N 1
ATOM 536 C CA . ILE A 1 71 ? -7.559 -6.001 -0.980 1.00 98.62 71 ILE A CA 1
ATOM 537 C C . ILE A 1 71 ? -8.765 -5.463 -1.743 1.00 98.62 71 ILE A C 1
ATOM 539 O O . ILE A 1 71 ? -8.979 -5.775 -2.916 1.00 98.62 71 ILE A O 1
ATOM 543 N N . ALA A 1 72 ? -9.520 -4.596 -1.073 1.00 98.50 72 ALA A N 1
ATOM 544 C CA . ALA A 1 72 ? -10.671 -3.907 -1.648 1.00 98.50 72 ALA A CA 1
ATOM 545 C C . ALA A 1 72 ? -10.323 -2.496 -2.150 1.00 98.50 72 ALA A C 1
ATOM 547 O O . ALA A 1 72 ? -11.024 -1.954 -3.005 1.00 98.50 72 ALA A O 1
ATOM 548 N N . ILE A 1 73 ? -9.253 -1.892 -1.620 1.00 98.69 73 ILE A N 1
ATOM 549 C CA . ILE A 1 73 ? -8.812 -0.537 -1.967 1.00 98.69 73 ILE A CA 1
ATOM 550 C C . ILE A 1 73 ? -7.338 -0.571 -2.369 1.00 98.69 73 ILE A C 1
ATOM 552 O O . ILE A 1 73 ? -6.500 -1.070 -1.621 1.00 98.69 73 ILE A O 1
ATOM 556 N N . VAL A 1 74 ? -7.022 0.004 -3.525 1.00 98.81 74 VAL A N 1
ATOM 557 C CA . VAL A 1 74 ? -5.658 0.286 -3.974 1.00 98.81 74 VAL A CA 1
ATOM 558 C C . VAL A 1 74 ? -5.389 1.780 -3.815 1.00 98.81 74 VAL A C 1
ATOM 560 O O . VAL A 1 74 ? -6.122 2.615 -4.343 1.00 98.81 74 VAL A O 1
ATOM 563 N N . VAL A 1 75 ? -4.340 2.118 -3.073 1.00 98.81 75 VAL A N 1
ATOM 564 C CA . VAL A 1 75 ? -3.848 3.486 -2.907 1.00 98.81 75 VAL A CA 1
ATOM 565 C C . VAL A 1 75 ? -2.587 3.632 -3.753 1.00 98.81 75 VAL A C 1
ATOM 567 O O . VAL A 1 75 ? -1.578 2.994 -3.463 1.00 98.81 75 VAL A O 1
ATOM 570 N N . GLU A 1 76 ? -2.641 4.436 -4.811 1.00 98.44 76 GLU A N 1
ATOM 571 C CA . GLU A 1 76 ? -1.535 4.630 -5.752 1.00 98.44 76 GLU A CA 1
ATOM 572 C C . GLU A 1 76 ? -0.772 5.927 -5.457 1.00 98.44 76 GLU A C 1
ATOM 574 O O . GLU A 1 76 ? -1.353 7.011 -5.474 1.00 98.44 76 GLU A O 1
ATOM 579 N N . LEU A 1 77 ? 0.525 5.796 -5.160 1.00 98.06 77 LEU A N 1
ATOM 580 C CA . LEU A 1 77 ? 1.428 6.882 -4.759 1.00 98.06 77 LEU A CA 1
ATOM 581 C C . LEU A 1 77 ? 2.825 6.742 -5.395 1.00 98.06 77 LEU A C 1
ATOM 583 O O . LEU A 1 77 ? 3.803 7.257 -4.848 1.00 98.06 77 LEU A O 1
ATOM 587 N N . ILE A 1 78 ? 2.943 6.029 -6.520 1.00 95.81 78 ILE A N 1
ATOM 588 C CA . ILE A 1 78 ? 4.229 5.859 -7.215 1.00 95.81 78 ILE A CA 1
ATOM 589 C C . ILE A 1 78 ? 4.581 7.087 -8.062 1.00 95.81 78 ILE A C 1
ATOM 591 O O . ILE A 1 78 ? 5.761 7.363 -8.278 1.00 95.81 78 ILE A O 1
ATOM 595 N N . GLY A 1 79 ? 3.572 7.857 -8.486 1.00 91.12 79 GLY A N 1
ATOM 596 C CA . GLY A 1 79 ? 3.755 9.058 -9.298 1.00 91.12 79 GLY A CA 1
ATOM 597 C C . GLY A 1 79 ? 4.147 8.761 -10.751 1.00 91.12 79 GLY A C 1
ATOM 598 O O . GLY A 1 79 ? 4.420 7.626 -11.143 1.00 91.12 79 GLY A O 1
ATOM 599 N N . GLY A 1 80 ? 4.179 9.809 -11.578 1.00 95.00 80 GLY A N 1
ATOM 600 C CA . GLY A 1 80 ? 4.464 9.679 -13.011 1.00 95.00 80 GLY A CA 1
ATOM 601 C C . GLY A 1 80 ? 3.282 9.102 -13.799 1.00 95.00 80 GLY A C 1
ATOM 602 O O . GLY A 1 80 ? 2.199 8.911 -13.268 1.00 95.00 80 GLY A O 1
ATOM 603 N N . ILE A 1 81 ? 3.456 8.847 -15.097 1.00 94.88 81 ILE A N 1
ATOM 604 C CA . ILE A 1 81 ? 2.336 8.411 -15.958 1.00 94.88 81 ILE A CA 1
ATOM 605 C C . ILE A 1 81 ? 2.263 6.884 -16.053 1.00 94.88 81 ILE A C 1
ATOM 607 O O . ILE A 1 81 ? 1.226 6.293 -15.769 1.00 94.88 81 ILE A O 1
ATOM 611 N N . SER A 1 82 ? 3.363 6.240 -16.444 1.00 93.75 82 SER A N 1
ATOM 612 C CA . SER A 1 82 ? 3.483 4.780 -16.519 1.00 93.75 82 SER A CA 1
ATOM 613 C C . SER A 1 82 ? 4.566 4.329 -15.530 1.00 93.75 82 SER A C 1
ATOM 615 O O . SER A 1 82 ? 5.611 4.986 -15.464 1.00 93.75 82 SER A O 1
ATOM 617 N N . PRO A 1 83 ? 4.328 3.270 -14.730 1.00 94.81 83 PRO A N 1
ATOM 618 C CA . PRO A 1 83 ? 3.187 2.345 -14.799 1.00 94.81 83 PRO A CA 1
ATOM 619 C C . PRO A 1 83 ? 1.930 2.776 -14.007 1.00 94.81 83 PRO A C 1
ATOM 621 O O . PRO A 1 83 ? 0.972 2.011 -13.931 1.00 94.81 83 PRO A O 1
ATOM 624 N N . ALA A 1 84 ? 1.886 3.984 -13.430 1.00 97.25 84 ALA A N 1
ATOM 625 C CA . ALA A 1 84 ? 0.798 4.419 -12.540 1.00 97.25 84 ALA A CA 1
ATOM 626 C C . ALA A 1 84 ? -0.608 4.302 -13.149 1.00 97.25 84 ALA A C 1
ATOM 628 O O . ALA A 1 84 ? -1.475 3.649 -12.570 1.00 97.25 84 ALA A O 1
ATOM 629 N N . LEU A 1 85 ? -0.831 4.873 -14.337 1.00 97.94 85 LEU A N 1
ATOM 630 C CA . LEU A 1 85 ? -2.130 4.825 -15.013 1.00 97.94 85 LEU A CA 1
ATOM 631 C C . LEU A 1 85 ? -2.564 3.383 -15.320 1.00 97.94 85 LEU A C 1
ATOM 633 O O . LEU A 1 85 ? -3.738 3.044 -15.185 1.00 97.94 85 LEU A O 1
ATOM 637 N N . GLU A 1 86 ? -1.620 2.525 -15.708 1.00 98.31 86 GLU A N 1
ATOM 638 C CA . GLU A 1 86 ? -1.886 1.117 -16.019 1.00 98.31 86 GLU A CA 1
ATOM 639 C C . GLU A 1 86 ? -2.343 0.361 -14.767 1.00 98.31 86 GLU 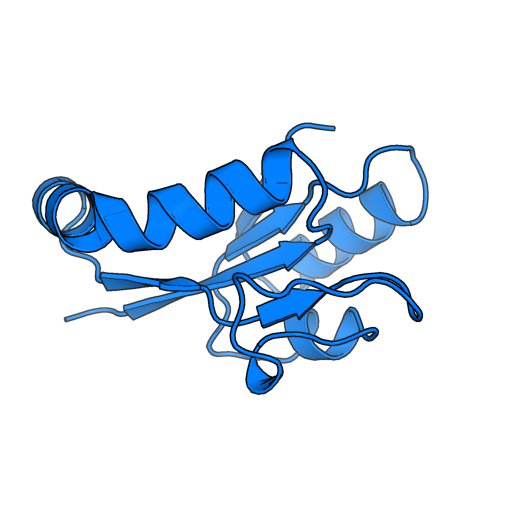A C 1
ATOM 641 O O . GLU A 1 86 ? -3.343 -0.358 -14.810 1.00 98.31 86 GLU A O 1
ATOM 646 N N . TYR A 1 87 ? -1.680 0.588 -13.631 1.00 98.44 87 TYR A N 1
ATOM 647 C CA . TYR A 1 87 ? -2.056 -0.016 -12.353 1.00 98.44 87 TYR A CA 1
ATOM 648 C C . TYR A 1 87 ? -3.411 0.484 -11.846 1.00 98.44 87 TYR A C 1
ATOM 650 O O . TYR A 1 87 ? -4.218 -0.318 -11.373 1.00 98.44 87 TYR A O 1
ATOM 658 N N . GLN A 1 88 ? -3.704 1.780 -11.994 1.00 98.44 88 GLN A N 1
ATOM 659 C CA . GLN A 1 88 ? -5.011 2.344 -11.646 1.00 98.44 88 GLN A CA 1
ATOM 660 C C . GLN A 1 88 ? -6.135 1.706 -12.477 1.00 98.44 88 GLN A C 1
ATOM 662 O O . GLN A 1 88 ? -7.137 1.252 -11.922 1.00 98.44 88 GLN A O 1
ATOM 667 N N . ILE A 1 89 ? -5.967 1.630 -13.803 1.00 98.56 89 ILE A N 1
ATOM 668 C CA . ILE A 1 89 ? -6.958 1.023 -14.704 1.00 98.56 89 ILE A CA 1
ATOM 669 C C . ILE A 1 89 ? -7.155 -0.456 -14.365 1.00 98.56 89 ILE A C 1
ATOM 671 O O . ILE A 1 89 ? -8.297 -0.898 -14.239 1.00 98.56 89 ILE A O 1
ATOM 675 N N . ALA A 1 90 ? -6.068 -1.209 -14.179 1.00 98.69 90 ALA A N 1
ATOM 676 C CA . ALA A 1 90 ? -6.136 -2.628 -13.844 1.00 98.69 90 ALA A CA 1
ATOM 677 C C . ALA A 1 90 ? -6.873 -2.867 -12.515 1.00 98.69 90 ALA A C 1
ATOM 679 O O . ALA A 1 90 ? -7.755 -3.721 -12.450 1.00 98.69 90 ALA A O 1
ATOM 680 N N . ALA A 1 91 ? -6.580 -2.079 -11.474 1.00 98.75 91 ALA A N 1
ATOM 681 C CA . ALA A 1 91 ? -7.255 -2.180 -10.181 1.00 98.75 91 ALA A CA 1
ATOM 682 C C . ALA A 1 91 ? -8.765 -1.902 -10.286 1.00 98.75 91 ALA A C 1
ATOM 684 O O . ALA A 1 91 ? -9.567 -2.670 -9.751 1.00 98.75 91 ALA A O 1
ATOM 685 N N . LEU A 1 92 ? -9.160 -0.858 -11.026 1.00 98.69 92 LEU A N 1
ATOM 686 C CA . LEU A 1 92 ? -10.571 -0.546 -11.279 1.00 98.69 92 LEU A CA 1
ATOM 687 C C . LEU A 1 92 ? -11.277 -1.672 -12.045 1.00 98.69 92 LEU A C 1
ATOM 689 O O . LEU A 1 92 ? -12.397 -2.048 -11.699 1.00 98.69 92 LEU A O 1
ATOM 693 N N . GLN A 1 93 ? -10.628 -2.238 -13.066 1.00 98.69 93 GLN A N 1
ATOM 694 C CA . GLN A 1 93 ? -11.161 -3.369 -13.835 1.00 98.69 93 GLN A CA 1
ATOM 695 C C . GLN A 1 93 ? -11.302 -4.640 -12.989 1.00 98.69 93 GLN A C 1
ATOM 697 O O . GLN A 1 93 ? -12.245 -5.402 -13.191 1.00 98.69 93 GLN A O 1
ATOM 702 N N . ALA A 1 94 ? -10.417 -4.839 -12.010 1.00 98.50 94 ALA A N 1
ATOM 703 C CA . ALA A 1 94 ? -10.509 -5.909 -11.019 1.00 98.50 94 ALA A CA 1
ATOM 704 C C . ALA A 1 94 ? -11.562 -5.644 -9.922 1.00 98.50 94 ALA A C 1
ATOM 706 O O . ALA A 1 94 ? -11.675 -6.422 -8.977 1.00 98.50 94 ALA A O 1
ATOM 707 N N . GLY A 1 95 ? -12.334 -4.554 -10.018 1.00 98.31 95 GLY A N 1
ATOM 708 C CA . GLY A 1 95 ? -13.390 -4.215 -9.063 1.00 98.31 95 GLY A CA 1
ATOM 709 C C . GLY A 1 95 ? -12.883 -3.623 -7.747 1.00 98.31 95 GLY A C 1
ATOM 710 O O . GLY A 1 95 ? -13.652 -3.529 -6.792 1.00 98.31 95 GLY A O 1
ATOM 711 N N . LYS A 1 96 ? -11.610 -3.215 -7.679 1.00 98.75 96 LYS A N 1
ATOM 712 C CA . LYS A 1 96 ? -11.030 -2.554 -6.505 1.00 98.75 96 LYS A CA 1
ATOM 713 C C . LYS A 1 96 ? -11.261 -1.048 -6.590 1.00 98.75 96 LYS A C 1
ATOM 715 O O . LYS A 1 96 ? -11.209 -0.451 -7.666 1.00 98.75 96 LYS A O 1
ATOM 720 N N . HIS A 1 97 ? -11.485 -0.409 -5.448 1.00 98.69 97 HIS A N 1
ATOM 721 C CA . HIS A 1 97 ? -11.506 1.050 -5.383 1.00 98.69 97 HIS A CA 1
ATOM 722 C C . HIS A 1 97 ? -10.090 1.601 -5.543 1.00 98.69 97 HIS A C 1
ATOM 724 O O . HIS A 1 97 ? -9.141 1.001 -5.043 1.00 98.69 97 HIS A O 1
ATOM 730 N N . VAL A 1 98 ? -9.953 2.758 -6.191 1.00 98.69 98 VAL A N 1
ATOM 731 C CA . VAL A 1 98 ? -8.661 3.432 -6.362 1.00 98.69 98 VAL A CA 1
ATOM 732 C C . VAL A 1 98 ? -8.690 4.800 -5.693 1.00 98.69 98 VAL A C 1
ATOM 734 O O . VAL A 1 98 ? -9.608 5.589 -5.912 1.00 98.69 98 VAL A O 1
ATOM 737 N N . VAL A 1 99 ? -7.664 5.072 -4.891 1.00 98.56 99 VAL A N 1
ATOM 738 C CA . VAL A 1 99 ? -7.340 6.393 -4.339 1.00 98.56 99 VAL A CA 1
ATOM 739 C C . VAL A 1 99 ? -5.949 6.754 -4.843 1.00 98.56 99 VAL A C 1
ATOM 741 O O . VAL A 1 99 ? -5.038 5.942 -4.735 1.00 98.56 99 VAL A O 1
ATOM 744 N N . THR A 1 100 ? -5.761 7.946 -5.400 1.00 98.19 100 THR A N 1
ATOM 745 C CA . THR A 1 100 ? -4.454 8.384 -5.912 1.00 98.19 100 THR A CA 1
ATOM 746 C C . THR A 1 100 ? -4.157 9.823 -5.500 1.00 98.19 100 THR A C 1
ATOM 748 O O . THR A 1 100 ? -5.077 10.609 -5.262 1.00 98.19 100 THR A O 1
ATOM 751 N N . ALA A 1 101 ? -2.866 10.137 -5.385 1.00 96.81 101 ALA A N 1
ATOM 752 C CA . ALA A 1 101 ? -2.343 11.493 -5.209 1.00 96.81 101 ALA A CA 1
ATOM 753 C C . ALA A 1 101 ? -1.458 11.944 -6.392 1.00 96.81 101 ALA A C 1
ATOM 755 O O . ALA A 1 101 ? -0.690 12.896 -6.244 1.00 96.81 101 ALA A O 1
ATOM 756 N N . ASN A 1 102 ? -1.531 11.226 -7.516 1.00 90.62 102 ASN A N 1
ATOM 757 C CA . ASN A 1 102 ? -0.806 11.496 -8.757 1.00 90.62 102 ASN A CA 1
ATOM 758 C C . ASN A 1 102 ? -1.537 12.531 -9.623 1.00 90.62 102 ASN A C 1
ATOM 760 O O . ASN A 1 102 ? -2.771 12.388 -9.789 1.00 90.62 102 ASN A O 1
#

Sequence (102 aa):
MERVGVGLLGHGTVGSGVSKLLRESAEEIQLATGKDVYLRRVCELPGYTHPDLDPALVTDSFQDILEDEQIAIVVELIGGISPALEYQIAALQAGKHVVTAN